Protein AF-A0A1Q7HE50-F1 (afdb_monomer_lite)

Foldseek 3Di:
DVVVLLVVLLVLQLVLLCVLLPPADPVVSVVSSVVSVVVSVVLVVVVVVDPDPVSSVVSLCCQQVVLVVSVVVSVVRDPDDDDCVVVVVVSVVSNVVSVVVVVVVVVPPDDPDPPPDPPDDDDDDDDDDDDDPPDDDD

Secondary structure (DSSP, 8-state):
-HHHHHHHHHHHHHHHHHHHSTTS-HHHHHHHHHHHHHHHHHHHHHHHH--SSHHHHHHHHHHHHHHHHHHHHHHHHS-S-S-HHHHHHHHHHHHHHHHHHHHHHHHT--PPPPP--------PPPPPPPPPPPPPP-

Structure (mmCIF, N/CA/C/O backbone):
data_AF-A0A1Q7HE50-F1
#
_entry.id   AF-A0A1Q7HE50-F1
#
loop_
_atom_site.group_PDB
_atom_site.id
_atom_site.type_symbol
_atom_site.label_atom_id
_atom_site.label_alt_id
_atom_site.label_comp_id
_atom_site.label_asym_id
_atom_site.label_entity_id
_atom_site.label_seq_id
_atom_site.pdbx_PDB_ins_code
_atom_site.Cartn_x
_atom_site.Cartn_y
_atom_site.Cartn_z
_atom_site.occupancy
_atom_site.B_iso_or_equiv
_atom_site.auth_seq_id
_atom_site.auth_comp_id
_atom_site.auth_asym_id
_atom_site.auth_atom_id
_atom_site.pdbx_PDB_model_num
ATOM 1 N N . MET A 1 1 ? 2.517 2.963 -20.727 1.00 54.66 1 MET A N 1
ATOM 2 C CA . MET A 1 1 ? 2.628 1.694 -19.969 1.00 54.66 1 MET A CA 1
ATOM 3 C C . MET A 1 1 ? 2.890 1.939 -18.479 1.00 54.66 1 MET A C 1
ATOM 5 O O . MET A 1 1 ? 2.072 1.512 -17.678 1.00 54.66 1 MET A O 1
ATOM 9 N N . MET A 1 2 ? 3.927 2.704 -18.099 1.00 58.06 2 MET A N 1
ATOM 10 C CA . MET A 1 2 ? 4.250 3.024 -16.689 1.00 58.06 2 MET A CA 1
ATOM 11 C C . MET A 1 2 ? 3.149 3.758 -15.896 1.00 58.06 2 MET A C 1
ATOM 13 O O . MET A 1 2 ? 3.051 3.550 -14.691 1.00 58.06 2 MET A O 1
ATOM 17 N N . SER A 1 3 ? 2.288 4.565 -16.534 1.00 68.31 3 SER A N 1
ATOM 18 C CA . SER A 1 3 ? 1.185 5.244 -15.827 1.00 68.31 3 SER A CA 1
ATOM 19 C C . SER A 1 3 ? 0.139 4.267 -15.281 1.00 68.31 3 SER A C 1
ATOM 21 O O . SER A 1 3 ? -0.233 4.372 -14.119 1.00 68.31 3 SER A O 1
ATOM 23 N N . ARG A 1 4 ? -0.254 3.268 -16.082 1.00 73.38 4 ARG A N 1
ATOM 24 C CA . ARG A 1 4 ? -1.232 2.235 -15.703 1.00 73.38 4 ARG A CA 1
ATOM 25 C C . ARG A 1 4 ? -0.729 1.357 -14.557 1.00 73.38 4 ARG A C 1
ATOM 27 O O . ARG A 1 4 ? -1.506 0.952 -13.706 1.00 73.38 4 ARG A O 1
ATOM 34 N N . ILE A 1 5 ? 0.576 1.086 -14.533 1.00 71.44 5 ILE A N 1
ATOM 35 C CA . ILE A 1 5 ? 1.238 0.308 -13.478 1.00 71.44 5 ILE A CA 1
ATOM 36 C C . ILE A 1 5 ? 1.181 1.057 -12.141 1.00 71.44 5 ILE A C 1
ATOM 38 O O . ILE A 1 5 ? 0.841 0.460 -11.124 1.00 71.44 5 ILE A O 1
ATOM 42 N N . LEU A 1 6 ? 1.462 2.364 -12.143 1.00 74.19 6 LEU A N 1
ATOM 43 C CA . LEU A 1 6 ? 1.366 3.179 -10.933 1.00 74.19 6 LEU A CA 1
ATOM 44 C C . LEU A 1 6 ? -0.084 3.323 -10.454 1.00 74.19 6 LEU A C 1
ATOM 46 O O . LEU A 1 6 ? -0.341 3.177 -9.266 1.00 74.19 6 LEU A O 1
ATOM 50 N N . GLU A 1 7 ? -1.031 3.572 -11.360 1.00 79.62 7 GLU A N 1
ATOM 51 C CA . GLU A 1 7 ? -2.460 3.645 -11.018 1.00 79.62 7 GLU A CA 1
ATOM 52 C C . GLU A 1 7 ? -2.964 2.339 -10.396 1.00 79.62 7 GLU A C 1
ATOM 54 O O . GLU A 1 7 ? -3.677 2.367 -9.392 1.00 79.62 7 GLU A O 1
ATOM 59 N N . LEU A 1 8 ? -2.536 1.194 -10.937 1.00 77.62 8 LEU A N 1
ATOM 60 C CA . LEU A 1 8 ? -2.841 -0.113 -10.368 1.00 77.62 8 LEU A CA 1
ATOM 61 C C . LEU A 1 8 ? -2.216 -0.275 -8.976 1.00 77.62 8 LEU A C 1
ATOM 63 O O . LEU A 1 8 ? -2.905 -0.694 -8.050 1.00 77.62 8 LEU A O 1
ATOM 67 N N . ALA A 1 9 ? -0.945 0.095 -8.802 1.00 76.25 9 ALA A N 1
ATOM 68 C CA . ALA A 1 9 ? -0.269 0.017 -7.509 1.00 76.25 9 ALA A CA 1
ATOM 69 C C . ALA A 1 9 ? -0.970 0.889 -6.448 1.00 76.25 9 ALA A C 1
ATOM 71 O O . ALA A 1 9 ? -1.255 0.408 -5.353 1.00 76.25 9 ALA A O 1
ATOM 72 N N . ILE A 1 10 ? -1.343 2.125 -6.797 1.00 82.44 10 ILE A N 1
ATOM 73 C CA . ILE A 1 10 ? -2.130 3.030 -5.942 1.00 82.44 10 ILE A CA 1
ATOM 74 C C . ILE A 1 10 ? -3.476 2.389 -5.572 1.00 82.44 10 ILE A C 1
ATOM 76 O O . ILE A 1 10 ? -3.878 2.411 -4.407 1.00 82.44 10 ILE A O 1
ATOM 80 N N . ALA A 1 11 ? -4.179 1.793 -6.540 1.00 83.00 11 ALA A N 1
ATOM 81 C CA . ALA A 1 11 ? -5.458 1.132 -6.293 1.00 83.00 11 ALA A CA 1
ATOM 82 C C . ALA A 1 11 ? -5.319 -0.069 -5.341 1.00 83.00 11 ALA A C 1
ATOM 84 O O . ALA A 1 11 ? -6.151 -0.239 -4.446 1.00 83.00 11 ALA A O 1
ATOM 85 N N . VAL A 1 12 ? -4.257 -0.865 -5.495 1.00 81.00 12 VAL A N 1
ATOM 86 C CA . VAL A 1 12 ? -3.959 -2.001 -4.612 1.00 81.00 12 VAL A CA 1
ATOM 87 C C . VAL A 1 12 ? -3.644 -1.522 -3.197 1.00 81.00 12 VAL A C 1
ATOM 89 O O . VAL A 1 12 ? -4.226 -2.057 -2.254 1.00 81.00 12 VAL A O 1
ATOM 92 N N . VAL A 1 13 ? -2.815 -0.483 -3.034 1.00 83.19 13 VAL A N 1
ATOM 93 C CA . VAL A 1 13 ? -2.526 0.102 -1.711 1.00 83.19 13 VAL A CA 1
ATOM 94 C C . VAL A 1 13 ? -3.816 0.596 -1.056 1.00 83.19 13 VAL A C 1
ATOM 96 O O . VAL A 1 13 ? -4.121 0.194 0.061 1.00 83.19 13 VAL A O 1
ATOM 99 N N . ARG A 1 14 ? -4.648 1.373 -1.764 1.00 85.12 14 ARG A N 1
ATOM 100 C CA . ARG A 1 14 ? -5.941 1.847 -1.233 1.00 85.12 14 ARG A CA 1
ATOM 101 C C . ARG A 1 14 ? -6.857 0.699 -0.807 1.00 85.12 14 ARG A C 1
ATOM 103 O O . ARG A 1 14 ? -7.505 0.785 0.239 1.00 85.12 14 ARG A O 1
ATOM 110 N N . MET A 1 15 ? -6.939 -0.362 -1.611 1.00 82.44 15 MET A N 1
ATOM 111 C CA . MET A 1 15 ? -7.744 -1.541 -1.289 1.00 82.44 15 MET A CA 1
ATOM 112 C C . MET A 1 15 ? -7.209 -2.243 -0.036 1.00 82.44 15 MET A C 1
ATOM 114 O O . MET A 1 15 ? -7.982 -2.533 0.879 1.00 82.44 15 MET A O 1
ATOM 118 N N . TRP A 1 16 ? -5.894 -2.454 0.036 1.00 81.56 16 TRP A N 1
ATOM 119 C CA . TRP A 1 16 ? -5.224 -3.039 1.194 1.00 81.56 16 TRP A CA 1
ATOM 120 C C . TRP A 1 16 ? -5.467 -2.213 2.462 1.00 81.56 16 TRP A C 1
ATOM 122 O O . TRP A 1 16 ? -5.921 -2.764 3.465 1.00 81.56 16 TRP A O 1
ATOM 132 N N . THR A 1 17 ? -5.293 -0.890 2.407 1.00 85.19 17 THR A N 1
ATOM 133 C CA . THR A 1 17 ? -5.529 0.003 3.549 1.00 85.19 17 THR A CA 1
ATOM 134 C C . THR A 1 17 ? -6.967 -0.041 4.032 1.00 85.19 17 THR A C 1
ATOM 136 O O . THR A 1 17 ? -7.217 -0.129 5.236 1.00 85.19 17 THR A O 1
ATOM 139 N N . ARG A 1 18 ? -7.945 -0.051 3.120 1.00 85.12 18 ARG A N 1
ATOM 140 C CA . ARG A 1 18 ? -9.359 -0.235 3.491 1.00 85.12 18 ARG A CA 1
ATOM 141 C C . ARG A 1 18 ? -9.591 -1.574 4.176 1.00 85.12 18 ARG A C 1
ATOM 143 O O . ARG A 1 18 ? -10.345 -1.633 5.142 1.00 85.12 18 ARG A O 1
ATOM 150 N N . LEU A 1 19 ? -8.938 -2.625 3.701 1.00 82.88 19 LEU A N 1
ATOM 151 C CA . LEU A 1 19 ? -9.110 -3.976 4.207 1.00 82.88 19 LEU A CA 1
ATOM 152 C C . LEU A 1 19 ? -8.469 -4.176 5.589 1.00 82.88 19 LEU A C 1
ATOM 154 O O . LEU A 1 19 ? -9.108 -4.728 6.489 1.00 82.88 19 LEU A O 1
ATOM 158 N N . TYR A 1 20 ? -7.239 -3.699 5.803 1.00 76.56 20 TYR A N 1
ATOM 159 C CA . TYR A 1 20 ? -6.580 -3.862 7.099 1.00 76.56 20 TYR A CA 1
ATOM 160 C C . TYR A 1 20 ? -7.089 -2.869 8.155 1.00 76.56 20 TYR A C 1
ATOM 162 O O . TYR A 1 20 ? -7.066 -3.186 9.343 1.00 76.56 20 TYR A O 1
ATOM 170 N N . THR A 1 21 ? -7.605 -1.703 7.752 1.00 84.81 21 THR A N 1
ATOM 171 C CA . THR A 1 21 ? -8.280 -0.770 8.678 1.00 84.81 21 THR A CA 1
ATOM 172 C C . THR A 1 21 ? -9.771 -1.066 8.842 1.00 84.81 21 THR A C 1
ATOM 174 O O . THR A 1 21 ? -10.440 -0.429 9.661 1.00 84.81 21 THR A O 1
ATOM 177 N N . ALA A 1 22 ? -10.323 -2.037 8.105 1.00 80.25 22 ALA A N 1
ATOM 178 C CA . ALA A 1 22 ? -11.704 -2.462 8.288 1.00 80.25 22 ALA A CA 1
ATOM 179 C C . ALA A 1 22 ? -11.905 -2.964 9.723 1.00 80.25 22 ALA A C 1
ATOM 181 O O . ALA A 1 22 ? -11.135 -3.794 10.216 1.00 80.25 22 ALA A O 1
ATOM 182 N N . ARG A 1 23 ? -12.975 -2.485 10.369 1.00 76.56 23 ARG A N 1
ATOM 183 C CA . ARG A 1 23 ? -13.328 -2.772 11.772 1.00 76.56 23 ARG A CA 1
ATOM 184 C C . ARG A 1 23 ? -12.372 -2.197 12.827 1.00 76.56 23 ARG A C 1
ATOM 186 O O . ARG A 1 23 ? -12.453 -2.593 13.984 1.00 76.56 23 ARG A O 1
ATOM 193 N N . MET A 1 24 ? -11.504 -1.255 12.455 1.00 79.44 24 MET A N 1
ATOM 194 C CA . MET A 1 24 ? -10.874 -0.358 13.429 1.00 79.44 24 MET A CA 1
ATOM 195 C C . MET A 1 24 ? -11.905 0.622 14.000 1.00 79.44 24 MET A C 1
ATOM 197 O O . MET A 1 24 ? -12.900 0.910 13.322 1.00 79.44 24 MET A O 1
ATOM 201 N N . PRO A 1 25 ? -11.654 1.193 15.193 1.00 81.50 25 PRO A N 1
ATOM 202 C CA . PRO A 1 25 ? -12.403 2.347 15.666 1.00 81.50 25 PRO A CA 1
ATOM 203 C C . PRO A 1 25 ? -12.482 3.411 14.557 1.00 81.50 25 PRO A C 1
ATOM 205 O O . PRO A 1 25 ? -11.461 3.688 13.914 1.00 81.50 25 PRO A O 1
ATOM 208 N N . PRO A 1 26 ? -13.668 3.991 14.296 1.00 73.19 26 PRO A N 1
ATOM 209 C CA . PRO A 1 26 ? -13.907 4.812 13.111 1.00 73.19 26 PRO A CA 1
ATOM 210 C C . PRO A 1 26 ? -12.937 5.995 12.988 1.00 73.19 26 PRO A C 1
ATOM 212 O O . PRO A 1 26 ? -12.514 6.299 11.877 1.00 73.19 26 PRO A O 1
ATOM 215 N N . GLY A 1 27 ? -12.504 6.590 14.107 1.00 82.69 27 GLY A N 1
ATOM 216 C CA . GLY A 1 27 ? -11.494 7.656 14.113 1.00 82.69 27 GLY A CA 1
ATOM 217 C C . GLY A 1 27 ? -10.087 7.177 13.738 1.00 82.69 27 GLY A C 1
ATOM 218 O O . GLY A 1 27 ? -9.418 7.804 12.923 1.00 82.69 27 GLY A O 1
ATOM 219 N N . LEU A 1 28 ? -9.659 6.027 14.263 1.00 83.56 28 LEU A N 1
ATOM 220 C CA . LEU A 1 28 ? -8.302 5.516 14.057 1.00 83.56 28 LEU A CA 1
ATOM 221 C C . LEU A 1 28 ? -8.099 5.001 12.624 1.00 83.56 28 LEU A C 1
ATOM 223 O O . LEU A 1 28 ? -7.114 5.323 11.963 1.00 83.56 28 LEU A O 1
ATOM 227 N N . GLY A 1 29 ? -9.065 4.230 12.116 1.00 84.75 29 GLY A N 1
ATOM 228 C CA . GLY A 1 29 ? -9.004 3.713 10.750 1.00 84.75 29 GLY A CA 1
ATOM 229 C C . GLY A 1 29 ? -9.123 4.813 9.692 1.00 84.75 29 GLY A C 1
ATOM 230 O O . GLY A 1 29 ? -8.510 4.702 8.633 1.00 84.75 29 GLY A O 1
ATOM 231 N N . ALA A 1 30 ? -9.904 5.867 9.959 1.00 87.69 30 ALA A N 1
ATOM 232 C CA . ALA A 1 30 ? -10.019 7.014 9.060 1.00 87.69 30 ALA A CA 1
ATOM 233 C C . ALA A 1 30 ? -8.734 7.851 9.036 1.00 87.69 30 ALA A C 1
ATOM 235 O O . ALA A 1 30 ? -8.273 8.187 7.947 1.00 87.69 30 ALA A O 1
ATOM 236 N N . ALA A 1 31 ? -8.130 8.111 10.201 1.00 88.00 31 ALA A N 1
ATOM 237 C CA . ALA A 1 31 ? -6.859 8.827 10.297 1.00 88.00 31 ALA A CA 1
ATOM 238 C C . ALA A 1 31 ? -5.750 8.110 9.515 1.00 88.00 31 ALA A C 1
ATOM 240 O O . ALA A 1 31 ? -5.106 8.717 8.663 1.00 88.00 31 ALA A O 1
ATOM 241 N N . ARG A 1 32 ? -5.609 6.791 9.705 1.00 87.19 32 ARG A N 1
ATOM 242 C CA . ARG A 1 32 ? -4.612 5.999 8.972 1.00 87.19 32 ARG A CA 1
ATOM 243 C C . ARG A 1 32 ? -4.861 5.995 7.463 1.00 87.19 32 ARG A C 1
ATOM 245 O O . ARG A 1 32 ? -3.928 6.099 6.680 1.00 87.19 32 ARG A O 1
ATOM 252 N N . ARG A 1 33 ? -6.122 5.906 7.028 1.00 89.81 33 ARG A N 1
ATOM 253 C CA . ARG A 1 33 ? -6.469 6.004 5.600 1.00 89.81 33 ARG A CA 1
ATOM 254 C C . ARG A 1 33 ? -6.117 7.368 5.002 1.00 89.81 33 ARG A C 1
ATOM 256 O O . ARG A 1 33 ? -5.686 7.401 3.856 1.00 89.81 33 ARG A O 1
ATOM 263 N N . ALA A 1 34 ? -6.300 8.454 5.750 1.00 90.81 34 ALA A N 1
ATOM 264 C CA . ALA A 1 34 ? -5.954 9.801 5.303 1.00 90.81 34 ALA A CA 1
ATOM 265 C C . ALA A 1 34 ? -4.434 10.000 5.186 1.00 90.81 34 ALA A C 1
ATOM 267 O O . ALA A 1 34 ? -3.981 10.580 4.205 1.00 90.81 34 ALA A O 1
ATOM 268 N N . GLU A 1 35 ? -3.658 9.461 6.130 1.00 88.94 35 GLU A N 1
ATOM 269 C CA . GLU A 1 35 ? -2.189 9.450 6.075 1.00 88.94 35 GLU A CA 1
ATOM 270 C C . GLU A 1 35 ? -1.690 8.746 4.804 1.00 88.94 35 GLU A C 1
ATOM 272 O O . GLU A 1 35 ? -0.983 9.343 3.998 1.00 88.94 35 GLU A O 1
ATOM 277 N N . ILE A 1 36 ? -2.154 7.515 4.558 1.00 87.38 36 ILE A N 1
ATOM 278 C CA . ILE A 1 36 ? -1.777 6.759 3.354 1.00 87.38 36 ILE A CA 1
ATOM 279 C C . ILE A 1 36 ? -2.209 7.480 2.069 1.00 87.38 36 ILE A C 1
ATOM 281 O O . ILE A 1 36 ? -1.495 7.444 1.072 1.00 87.38 36 ILE A O 1
ATOM 285 N N . GLU A 1 37 ? -3.374 8.126 2.059 1.00 89.44 37 GLU A N 1
ATOM 286 C CA . GLU A 1 37 ? -3.833 8.883 0.891 1.00 89.44 37 GLU A CA 1
ATOM 287 C C . GLU A 1 37 ? -2.946 10.109 0.616 1.00 89.44 37 GLU A C 1
ATOM 289 O O . GLU A 1 37 ? -2.675 10.401 -0.550 1.00 89.44 37 GLU A O 1
ATOM 294 N N . SER A 1 38 ? -2.440 10.771 1.663 1.00 87.06 38 SER A N 1
ATOM 295 C CA . SER A 1 38 ? -1.453 11.851 1.539 1.00 87.06 38 SER A CA 1
ATOM 296 C C . SER A 1 38 ? -0.147 11.344 0.926 1.00 87.06 38 SER A C 1
ATOM 298 O O . SER A 1 38 ? 0.301 11.897 -0.077 1.00 87.06 38 SER A O 1
ATOM 300 N N . ASP A 1 39 ? 0.401 10.234 1.437 1.00 84.06 39 ASP A N 1
ATOM 301 C CA . ASP A 1 39 ? 1.618 9.612 0.890 1.00 84.06 39 ASP A CA 1
ATOM 302 C C . ASP A 1 39 ? 1.455 9.273 -0.604 1.00 84.06 39 ASP A C 1
ATOM 304 O O . ASP A 1 39 ? 2.337 9.513 -1.431 1.00 84.06 39 ASP A O 1
ATOM 308 N N . LEU A 1 40 ? 0.305 8.697 -0.978 1.00 84.69 40 LEU A N 1
ATOM 309 C CA . LEU A 1 40 ? 0.012 8.324 -2.365 1.00 84.69 40 LEU A CA 1
ATOM 310 C C . LEU A 1 40 ? -0.117 9.549 -3.276 1.00 84.69 40 LEU A C 1
ATOM 312 O O . LEU A 1 40 ? 0.299 9.489 -4.439 1.00 84.69 40 LEU A O 1
ATOM 316 N N . TRP A 1 41 ? -0.683 10.646 -2.770 1.00 85.38 41 TRP A N 1
ATOM 317 C CA . TRP A 1 41 ? -0.747 11.907 -3.499 1.00 85.38 41 TRP A CA 1
ATOM 318 C C . TRP A 1 41 ? 0.653 12.483 -3.730 1.00 85.38 41 TRP A C 1
ATOM 320 O O . TRP A 1 41 ? 0.966 12.854 -4.864 1.00 85.38 41 TRP A O 1
ATOM 330 N N . GLU A 1 42 ? 1.517 12.474 -2.713 1.00 81.88 42 GLU A N 1
ATOM 331 C CA . GLU A 1 42 ? 2.913 12.914 -2.830 1.00 81.88 42 GLU A CA 1
ATOM 332 C C . GLU A 1 42 ? 3.670 12.093 -3.880 1.00 81.88 42 GLU A C 1
ATOM 334 O O . GLU A 1 42 ? 4.265 12.665 -4.797 1.00 81.88 42 GLU A O 1
ATOM 339 N N . PHE A 1 43 ? 3.548 10.760 -3.859 1.00 75.06 43 PHE A N 1
ATOM 340 C CA . PHE A 1 43 ? 4.151 9.902 -4.887 1.00 75.06 43 PHE A CA 1
ATOM 341 C C . PHE A 1 43 ? 3.626 10.186 -6.300 1.00 75.06 43 PHE A C 1
ATOM 343 O O . PHE A 1 43 ? 4.372 10.087 -7.282 1.00 75.06 43 PHE A O 1
ATOM 350 N N . HIS A 1 44 ? 2.343 10.530 -6.430 1.00 75.75 44 HIS A N 1
ATOM 351 C CA . HIS A 1 44 ? 1.759 10.895 -7.716 1.00 75.75 44 HIS A CA 1
ATOM 352 C C . HIS A 1 44 ? 2.291 12.245 -8.226 1.00 75.75 44 HIS A C 1
ATOM 354 O O . HIS A 1 44 ? 2.559 12.373 -9.424 1.00 75.75 44 HIS A O 1
ATOM 360 N N . GLN A 1 45 ? 2.470 13.234 -7.346 1.00 76.06 45 GLN A N 1
ATOM 361 C CA . GLN A 1 45 ? 3.040 14.538 -7.705 1.00 76.06 45 GLN A CA 1
ATOM 362 C C . GLN A 1 45 ? 4.530 14.443 -8.037 1.00 76.06 45 GLN A C 1
ATOM 364 O O . GLN A 1 45 ? 4.971 14.992 -9.048 1.00 76.06 45 GLN A O 1
ATOM 369 N N . ASP A 1 46 ? 5.301 13.667 -7.278 1.00 70.19 46 ASP A N 1
ATOM 370 C CA . ASP A 1 46 ? 6.729 13.468 -7.542 1.00 70.19 46 ASP A CA 1
ATOM 371 C C . ASP A 1 46 ? 6.993 12.825 -8.910 1.00 70.19 46 ASP A C 1
ATOM 373 O O . ASP A 1 46 ? 7.996 13.132 -9.557 1.00 70.19 46 ASP A O 1
ATOM 377 N N . ARG A 1 47 ? 6.063 12.003 -9.419 1.00 66.38 47 ARG A N 1
ATOM 378 C CA . ARG A 1 47 ? 6.114 11.494 -10.802 1.00 66.38 47 ARG A CA 1
ATOM 379 C C . ARG A 1 47 ? 6.035 12.611 -11.844 1.00 66.38 47 ARG A C 1
ATOM 381 O O . ARG A 1 47 ? 6.651 12.500 -12.903 1.00 66.38 47 ARG A O 1
ATOM 388 N N . ILE A 1 48 ? 5.222 13.637 -11.596 1.00 64.06 48 ILE A N 1
ATOM 389 C CA . ILE A 1 48 ? 5.038 14.764 -12.522 1.00 64.06 48 ILE A CA 1
ATOM 390 C C . ILE A 1 48 ? 6.326 15.597 -12.566 1.00 64.06 48 ILE A C 1
ATOM 392 O O . ILE A 1 48 ? 6.737 16.034 -13.641 1.00 64.06 48 ILE A O 1
ATOM 396 N N . THR A 1 49 ? 6.996 15.739 -11.421 1.00 63.53 49 THR A N 1
ATOM 397 C CA . THR A 1 49 ? 8.185 16.585 -11.257 1.00 63.53 49 THR A CA 1
ATOM 398 C C . THR A 1 49 ? 9.502 15.874 -11.609 1.00 63.53 49 THR A C 1
ATOM 400 O O . THR A 1 49 ? 10.429 16.516 -12.103 1.00 63.53 49 THR A O 1
ATOM 403 N N . ARG A 1 50 ? 9.621 14.552 -11.403 1.00 59.09 50 ARG A N 1
ATOM 404 C CA . ARG A 1 50 ? 10.856 13.777 -11.650 1.00 59.09 50 ARG A CA 1
ATOM 405 C C . ARG A 1 50 ? 10.621 12.637 -12.652 1.00 59.09 50 ARG A C 1
ATOM 407 O O . ARG A 1 50 ? 9.894 11.685 -12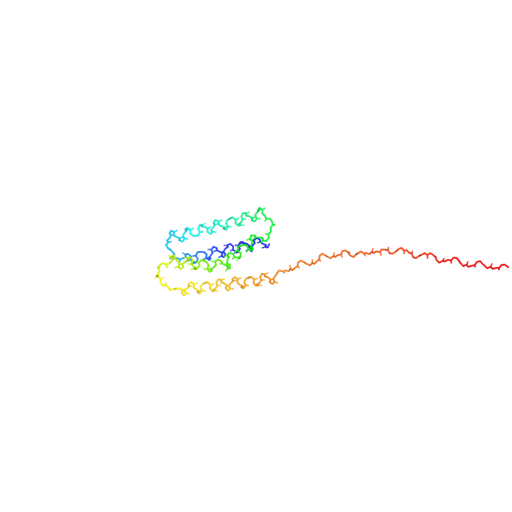.382 1.00 59.09 50 ARG A O 1
ATOM 414 N N . ARG A 1 51 ? 11.294 12.679 -13.812 1.00 54.34 51 ARG A N 1
ATOM 415 C CA . ARG A 1 51 ? 11.297 11.573 -14.795 1.00 54.34 51 ARG A CA 1
ATOM 416 C C . ARG A 1 51 ? 12.211 10.437 -14.312 1.00 54.34 51 ARG A C 1
ATOM 418 O O . ARG A 1 51 ? 13.425 10.542 -14.431 1.00 54.34 51 ARG A O 1
ATOM 425 N N . GLY A 1 52 ? 11.644 9.343 -13.796 1.00 58.28 52 GLY A N 1
ATOM 426 C CA . GLY A 1 52 ? 12.410 8.140 -13.436 1.00 58.28 52 GLY A CA 1
ATOM 427 C C . GLY A 1 52 ? 11.576 7.008 -12.822 1.00 58.28 52 GLY A C 1
ATOM 428 O O . GLY A 1 52 ? 10.409 7.193 -12.492 1.00 58.28 52 GLY A O 1
ATOM 429 N N . LEU A 1 53 ? 12.188 5.826 -12.660 1.00 57.56 53 LEU A N 1
ATOM 430 C CA . LEU A 1 53 ? 11.587 4.617 -12.054 1.00 57.56 53 LEU A CA 1
ATOM 431 C C . LEU A 1 53 ? 11.385 4.713 -10.525 1.00 57.56 53 LEU A C 1
ATOM 433 O O . LEU A 1 53 ? 10.693 3.883 -9.937 1.00 57.56 53 LEU A O 1
ATOM 437 N N . HIS A 1 54 ? 11.968 5.729 -9.889 1.00 65.25 54 HIS A N 1
ATOM 438 C CA . HIS A 1 54 ? 12.033 5.908 -8.435 1.00 65.25 54 HIS A CA 1
ATOM 439 C C . HIS A 1 54 ? 10.667 5.877 -7.706 1.00 65.25 54 HIS A C 1
ATOM 441 O O . HIS A 1 54 ? 10.564 5.196 -6.685 1.00 65.25 54 HIS A O 1
ATOM 447 N N . PRO A 1 55 ?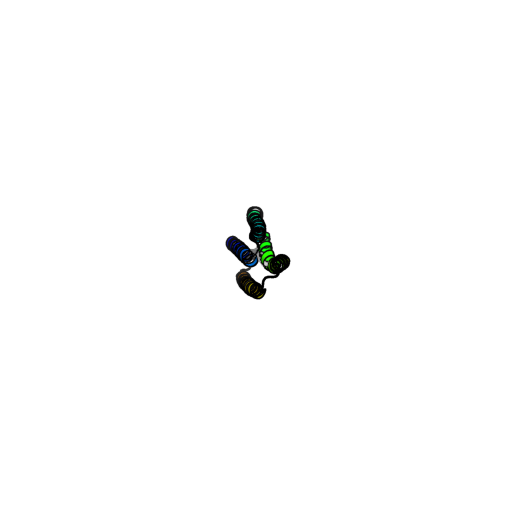 9.587 6.510 -8.217 1.00 65.88 55 PRO A N 1
ATOM 448 C CA . PRO A 1 55 ? 8.297 6.535 -7.517 1.00 65.88 55 PRO A CA 1
ATOM 449 C C . PRO A 1 55 ? 7.595 5.170 -7.501 1.00 65.88 55 PRO A C 1
ATOM 451 O O . PRO A 1 55 ? 6.980 4.788 -6.511 1.00 65.88 55 PRO A O 1
ATOM 454 N N . ILE A 1 56 ? 7.706 4.400 -8.589 1.00 66.38 56 ILE A N 1
ATOM 455 C CA . ILE A 1 56 ? 7.052 3.087 -8.719 1.00 66.38 56 ILE A CA 1
ATOM 456 C C . ILE A 1 56 ? 7.710 2.075 -7.784 1.00 66.38 56 ILE A C 1
ATOM 458 O O . ILE A 1 56 ? 7.015 1.321 -7.107 1.00 66.38 56 ILE A O 1
ATOM 462 N N . VAL A 1 57 ? 9.045 2.079 -7.724 1.00 66.56 57 VAL A N 1
ATOM 463 C CA . VAL A 1 57 ? 9.794 1.207 -6.813 1.00 66.56 57 VAL A CA 1
ATOM 464 C C . VAL A 1 57 ? 9.434 1.527 -5.365 1.00 66.56 57 VAL A C 1
ATOM 466 O O . VAL A 1 57 ? 9.174 0.603 -4.605 1.00 66.56 57 VAL A O 1
ATOM 469 N N . HIS A 1 58 ? 9.317 2.804 -4.987 1.00 68.19 58 HIS A N 1
ATOM 470 C CA . HIS A 1 58 ? 8.894 3.165 -3.632 1.00 68.19 58 HIS A CA 1
ATOM 471 C C . HIS A 1 58 ? 7.480 2.696 -3.283 1.00 68.19 58 HIS A C 1
ATOM 473 O O . HIS A 1 58 ? 7.291 2.121 -2.212 1.00 68.19 58 HIS A O 1
ATOM 479 N N . VAL A 1 59 ? 6.506 2.862 -4.182 1.00 69.75 59 VAL A N 1
ATOM 480 C CA . VAL A 1 59 ? 5.134 2.382 -3.941 1.00 69.75 59 VAL A CA 1
ATOM 481 C C . VAL A 1 59 ? 5.091 0.853 -3.844 1.00 69.75 59 VAL A C 1
ATOM 483 O O . VAL A 1 59 ? 4.427 0.315 -2.960 1.00 69.75 59 VAL A O 1
ATOM 486 N N . LEU A 1 60 ? 5.827 0.135 -4.698 1.00 69.31 60 LEU A N 1
ATOM 487 C CA . LEU A 1 60 ? 5.893 -1.331 -4.653 1.00 69.31 60 LEU A CA 1
ATOM 488 C C . LEU A 1 60 ? 6.619 -1.844 -3.405 1.00 69.31 60 LEU A C 1
ATOM 490 O O . LEU A 1 60 ? 6.159 -2.800 -2.786 1.00 69.31 60 LEU A O 1
ATOM 494 N N . VAL A 1 61 ? 7.708 -1.196 -2.992 1.00 70.25 61 VAL A N 1
ATOM 495 C CA . VAL A 1 61 ? 8.418 -1.526 -1.750 1.00 70.25 61 VAL A CA 1
ATOM 496 C C . VAL A 1 61 ? 7.529 -1.252 -0.536 1.00 70.25 61 VAL A C 1
ATOM 498 O O . VAL A 1 61 ? 7.465 -2.101 0.348 1.00 70.25 61 VAL A O 1
ATOM 501 N N . ARG A 1 62 ? 6.774 -0.144 -0.504 1.00 70.94 62 ARG A N 1
ATOM 502 C CA . ARG A 1 62 ? 5.779 0.118 0.553 1.00 70.94 62 ARG A CA 1
ATOM 503 C C . ARG A 1 62 ? 4.651 -0.903 0.539 1.00 70.94 62 ARG A C 1
ATOM 505 O O . ARG A 1 62 ? 4.191 -1.290 1.602 1.00 70.94 62 ARG A O 1
ATOM 512 N N . LEU A 1 63 ? 4.235 -1.389 -0.627 1.00 70.31 63 LEU A N 1
ATOM 513 C CA . LEU A 1 63 ? 3.241 -2.453 -0.696 1.00 70.31 63 LEU A CA 1
ATOM 514 C C . LEU A 1 63 ? 3.795 -3.776 -0.141 1.00 70.31 63 LEU A C 1
ATOM 516 O O . LEU A 1 63 ? 3.125 -4.425 0.649 1.00 70.31 63 LEU A O 1
ATOM 520 N N . VAL A 1 64 ? 5.014 -4.176 -0.508 1.00 67.31 64 VAL A N 1
ATOM 521 C CA . VAL A 1 64 ? 5.583 -5.475 -0.102 1.00 67.31 64 VAL A CA 1
ATOM 522 C C . VAL A 1 64 ? 6.081 -5.464 1.349 1.00 67.31 64 VAL A C 1
ATOM 524 O O . VAL A 1 64 ? 5.804 -6.400 2.096 1.00 67.31 64 VAL A O 1
ATOM 527 N N . LEU A 1 65 ? 6.784 -4.409 1.767 1.00 71.31 65 LEU A N 1
ATOM 528 C CA . LEU A 1 65 ? 7.349 -4.274 3.117 1.00 71.31 65 LEU A CA 1
ATOM 529 C C . LEU A 1 65 ? 6.406 -3.582 4.108 1.00 71.31 65 LEU A C 1
ATOM 531 O O . LEU A 1 65 ? 6.578 -3.744 5.313 1.00 71.31 65 LEU A O 1
ATOM 535 N N . GLY A 1 66 ? 5.410 -2.834 3.632 1.00 71.50 66 GLY A N 1
ATOM 536 C CA . GLY A 1 66 ? 4.418 -2.188 4.493 1.00 71.50 66 GLY A CA 1
ATOM 537 C C . GLY A 1 66 ? 3.338 -3.144 4.985 1.00 71.50 66 GLY A C 1
ATOM 538 O O . GLY A 1 66 ? 2.762 -2.891 6.030 1.00 71.50 66 GLY A O 1
ATOM 539 N N . ILE A 1 67 ? 3.109 -4.283 4.318 1.00 72.50 67 ILE A N 1
ATOM 540 C CA . ILE A 1 67 ? 2.123 -5.278 4.773 1.00 72.50 67 ILE A CA 1
ATOM 541 C C . ILE A 1 67 ? 2.440 -5.809 6.191 1.00 72.50 67 ILE A C 1
ATOM 543 O O . ILE A 1 67 ? 1.539 -5.787 7.031 1.00 72.50 67 ILE A O 1
ATOM 547 N N . PRO A 1 68 ? 3.670 -6.269 6.514 1.00 71.56 68 PRO A N 1
ATOM 548 C CA . PRO A 1 68 ? 4.026 -6.660 7.881 1.00 71.56 68 PRO A CA 1
ATOM 549 C C . PRO A 1 68 ? 3.892 -5.521 8.899 1.00 71.56 68 PRO A C 1
ATOM 551 O O . PRO A 1 68 ? 3.388 -5.747 10.000 1.00 71.56 68 PRO A O 1
ATOM 554 N N . ASP A 1 69 ? 4.308 -4.309 8.525 1.00 76.31 69 ASP A N 1
ATOM 555 C CA . ASP A 1 69 ? 4.233 -3.114 9.373 1.00 76.31 69 ASP A CA 1
ATOM 556 C C . ASP A 1 69 ? 2.776 -2.723 9.675 1.00 76.31 69 ASP A C 1
ATOM 558 O O . ASP A 1 69 ? 2.406 -2.541 10.832 1.00 76.31 69 ASP A O 1
ATOM 562 N N . ASP A 1 70 ? 1.904 -2.732 8.664 1.00 78.94 70 ASP A N 1
ATOM 563 C CA . ASP A 1 70 ? 0.467 -2.470 8.786 1.00 78.94 70 ASP A CA 1
ATOM 564 C C . ASP A 1 70 ? -0.228 -3.501 9.689 1.00 78.94 70 ASP A C 1
ATOM 566 O O . ASP A 1 70 ? -1.135 -3.167 10.459 1.00 78.94 70 ASP A O 1
ATOM 570 N N . LEU A 1 71 ? 0.194 -4.769 9.622 1.00 75.19 71 LEU A N 1
ATOM 571 C CA . LEU A 1 71 ? -0.312 -5.824 10.501 1.00 75.19 71 LEU A CA 1
ATOM 572 C C . LEU A 1 71 ? 0.185 -5.667 11.939 1.00 75.19 71 LEU A C 1
ATOM 574 O O . LEU A 1 71 ? -0.599 -5.878 12.866 1.00 75.19 71 LEU A O 1
ATOM 578 N N . CYS A 1 72 ? 1.448 -5.280 12.128 1.00 77.75 72 CYS A N 1
ATOM 579 C CA . CYS A 1 72 ? 2.015 -4.977 13.441 1.00 77.75 72 CYS A CA 1
ATOM 580 C C . CYS A 1 72 ? 1.293 -3.779 14.076 1.00 77.75 72 CYS A C 1
ATOM 582 O O . CYS A 1 72 ? 0.810 -3.870 15.206 1.00 77.75 72 CYS A O 1
ATOM 584 N N . TRP A 1 73 ? 1.100 -2.704 13.303 1.00 79.19 73 TRP A N 1
ATOM 585 C CA . TRP A 1 73 ? 0.311 -1.539 13.692 1.00 79.19 73 TRP A CA 1
ATOM 586 C C . TRP A 1 73 ? -1.108 -1.945 14.091 1.00 79.19 73 TRP A C 1
ATOM 588 O O . TRP A 1 73 ? -1.593 -1.567 15.160 1.00 79.19 73 TRP A O 1
ATOM 598 N N . ARG A 1 74 ? -1.763 -2.779 13.276 1.00 78.81 74 ARG A N 1
ATOM 599 C CA . ARG A 1 74 ? -3.111 -3.274 13.568 1.00 78.81 74 ARG A CA 1
ATOM 600 C C . ARG A 1 74 ? -3.138 -4.101 14.851 1.00 78.81 74 ARG A C 1
ATOM 602 O O . ARG A 1 74 ? -4.074 -3.946 15.623 1.00 78.81 74 ARG A O 1
ATOM 609 N N . ALA A 1 75 ? -2.154 -4.966 15.083 1.00 75.88 75 ALA A N 1
ATOM 610 C CA . ALA A 1 75 ? -2.068 -5.782 16.292 1.00 75.88 75 ALA A CA 1
ATOM 611 C C . ALA A 1 75 ? -1.839 -4.930 17.550 1.00 75.88 75 ALA A C 1
ATOM 613 O O . ALA A 1 75 ? -2.423 -5.222 18.590 1.00 75.88 75 ALA A O 1
ATOM 614 N N . ALA A 1 76 ? -1.061 -3.851 17.438 1.00 78.31 76 ALA A N 1
ATOM 615 C CA . ALA A 1 76 ? -0.833 -2.905 18.527 1.00 78.31 76 ALA A CA 1
ATOM 616 C C . ALA A 1 76 ? -2.090 -2.090 18.892 1.00 78.31 76 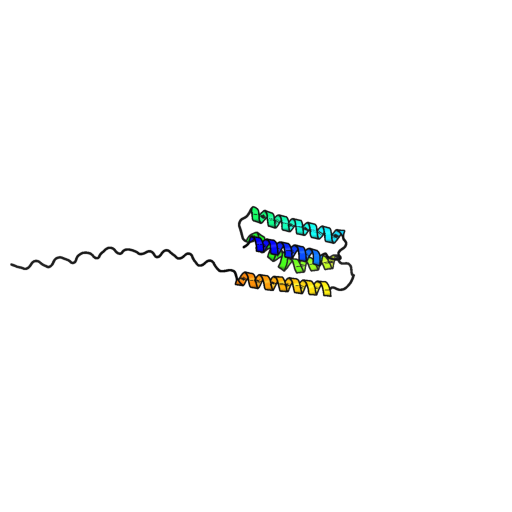ALA A C 1
ATOM 618 O O . ALA A 1 76 ? -2.260 -1.718 20.050 1.00 78.31 76 ALA A O 1
ATOM 619 N N . HIS A 1 77 ? -2.982 -1.835 17.927 1.00 76.06 77 HIS A N 1
ATOM 620 C CA . HIS A 1 77 ? -4.156 -0.970 18.115 1.00 76.06 77 HIS A CA 1
ATOM 621 C C . HIS A 1 77 ? -5.504 -1.716 18.172 1.00 76.06 77 HIS A C 1
ATOM 623 O O . HIS A 1 77 ? -6.507 -1.148 18.605 1.00 76.06 77 HIS A O 1
ATOM 629 N N . ALA A 1 78 ? -5.562 -2.983 17.753 1.00 68.38 78 ALA A N 1
ATOM 630 C CA . ALA A 1 78 ? -6.730 -3.846 17.906 1.00 68.38 78 ALA A CA 1
ATOM 631 C C . ALA A 1 78 ? -6.718 -4.491 19.295 1.00 68.38 78 ALA A C 1
ATOM 633 O O . ALA A 1 78 ? -6.189 -5.586 19.486 1.00 68.38 78 ALA A O 1
ATOM 634 N N . SER A 1 79 ? -7.341 -3.846 20.274 1.00 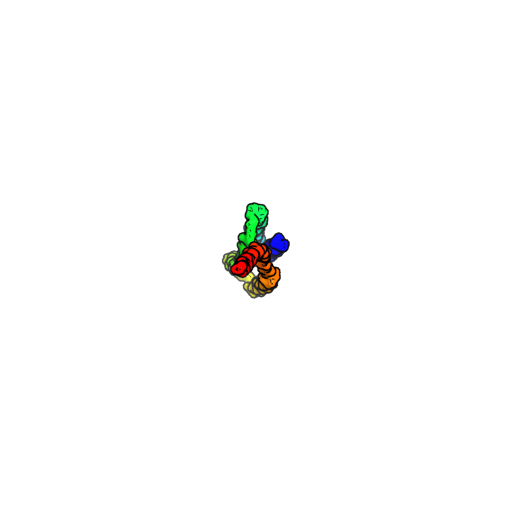58.00 79 SER A N 1
ATOM 635 C CA . SER A 1 79 ? -7.598 -4.462 21.573 1.00 58.00 79 SER A CA 1
ATOM 636 C C . SER A 1 79 ? -8.525 -5.687 21.430 1.00 58.00 79 SER A C 1
ATOM 638 O O . SER A 1 79 ? -9.730 -5.577 21.242 1.00 58.00 79 SER A O 1
ATOM 640 N N . ALA A 1 80 ? -7.934 -6.882 21.509 1.00 57.47 80 ALA A N 1
ATOM 641 C CA . ALA A 1 80 ? -8.501 -8.141 22.020 1.00 57.47 80 ALA A C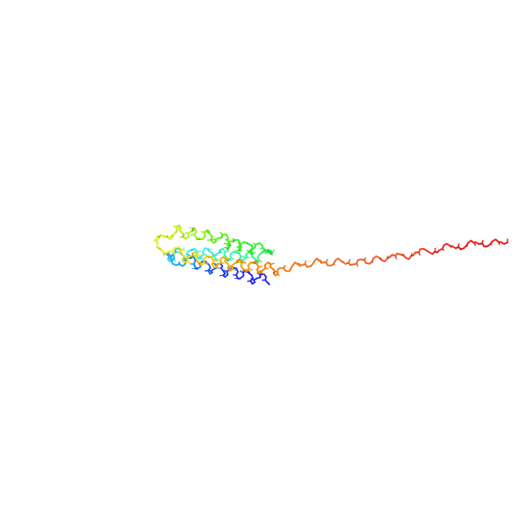A 1
ATOM 642 C C . ALA A 1 80 ? -9.801 -8.762 21.434 1.00 57.47 80 ALA A C 1
ATOM 644 O O . ALA A 1 80 ? -10.277 -9.748 22.000 1.00 57.47 80 ALA A O 1
ATOM 645 N N . VAL A 1 81 ? -10.366 -8.333 20.297 1.00 52.16 81 VAL A N 1
ATOM 646 C CA . VAL A 1 81 ? -11.572 -8.994 19.727 1.00 52.16 81 VAL A CA 1
ATOM 647 C C . VAL A 1 81 ? -11.228 -9.849 18.486 1.00 52.16 81 VAL A C 1
ATOM 649 O O . VAL A 1 81 ? -10.951 -9.317 17.421 1.00 52.16 81 VAL A O 1
ATOM 652 N N . ARG A 1 82 ? -11.198 -11.184 18.663 1.00 56.00 82 ARG A N 1
ATOM 653 C CA . ARG A 1 82 ? -11.060 -12.335 17.710 1.00 56.00 82 ARG A CA 1
ATOM 654 C C . ARG A 1 82 ? -11.312 -12.115 16.184 1.00 56.00 82 ARG A C 1
ATOM 656 O O . ARG A 1 82 ? -12.112 -11.265 15.820 1.00 56.00 82 ARG A O 1
ATOM 663 N N . PRO A 1 83 ? -10.922 -13.068 15.291 1.00 52.53 83 PRO A N 1
ATOM 664 C CA . PRO A 1 83 ? -9.724 -13.900 15.227 1.00 52.53 83 PRO A CA 1
ATOM 665 C C . PRO A 1 83 ? -8.800 -13.428 14.084 1.00 52.53 83 PRO A C 1
ATOM 667 O O . PRO A 1 83 ? -9.225 -13.154 12.964 1.00 52.53 83 PRO A O 1
ATOM 670 N N . VAL A 1 84 ? -7.499 -13.449 14.349 1.00 57.25 84 VAL A N 1
ATOM 671 C CA . VAL A 1 84 ? -6.389 -13.099 13.441 1.00 57.25 84 VAL A CA 1
ATOM 672 C C . VAL A 1 84 ? -6.438 -13.828 12.077 1.00 57.25 84 VAL A C 1
ATOM 674 O O . VAL A 1 84 ? -5.896 -13.340 11.089 1.00 57.25 84 VAL A O 1
ATOM 677 N N . ARG A 1 85 ? -7.149 -14.962 11.987 1.00 55.22 85 ARG A N 1
ATOM 678 C CA . ARG A 1 85 ? -7.235 -15.829 10.797 1.00 55.22 85 ARG A CA 1
ATOM 679 C C . ARG A 1 85 ? -7.747 -15.138 9.532 1.00 55.22 85 ARG A C 1
ATOM 681 O O . ARG A 1 85 ? -7.159 -15.344 8.477 1.00 55.22 85 ARG A O 1
ATOM 688 N N . THR A 1 86 ? -8.809 -14.335 9.600 1.00 56.50 86 THR A N 1
ATOM 689 C CA . THR A 1 86 ? -9.386 -13.721 8.387 1.00 56.50 86 THR A CA 1
ATOM 690 C C . THR A 1 86 ? -8.447 -12.671 7.803 1.00 56.50 86 THR A C 1
ATOM 692 O O . THR A 1 86 ? -8.285 -12.586 6.588 1.00 56.50 86 THR A O 1
ATOM 695 N N . THR A 1 87 ? -7.776 -11.918 8.677 1.00 60.91 87 THR A N 1
ATOM 696 C CA . THR A 1 87 ? -6.748 -10.957 8.284 1.00 60.91 87 THR A CA 1
ATOM 697 C C . THR A 1 87 ? -5.580 -11.681 7.624 1.00 60.91 87 THR A C 1
ATOM 699 O O . THR A 1 87 ? -5.215 -11.314 6.518 1.00 60.91 87 THR A O 1
ATOM 702 N N . VAL A 1 88 ? -5.085 -12.770 8.224 1.00 64.50 88 VAL A N 1
ATOM 703 C CA . VAL A 1 88 ? -3.976 -13.576 7.678 1.00 64.50 88 VAL A CA 1
ATOM 704 C C . VAL A 1 88 ? -4.299 -14.165 6.302 1.00 64.50 88 VAL A C 1
ATOM 706 O O . VAL A 1 88 ? -3.460 -14.106 5.408 1.00 64.50 88 VAL A O 1
ATOM 709 N N . VAL A 1 89 ? -5.508 -14.698 6.098 1.00 63.62 89 VAL A N 1
ATOM 710 C CA . VAL A 1 89 ? -5.916 -15.247 4.791 1.00 63.62 89 VAL A CA 1
ATOM 711 C C . VAL A 1 89 ? -5.954 -14.151 3.727 1.00 63.62 89 VAL A C 1
ATOM 713 O O . VAL A 1 89 ? -5.417 -14.337 2.638 1.00 63.62 89 VAL A O 1
ATOM 716 N N . LEU A 1 90 ? -6.528 -12.989 4.043 1.00 66.50 90 LEU A N 1
ATOM 717 C CA . LEU A 1 90 ? -6.567 -11.863 3.111 1.00 66.50 90 LEU A CA 1
ATOM 718 C C . LEU A 1 90 ? -5.170 -11.305 2.816 1.00 66.50 90 LEU A C 1
ATOM 720 O O . LEU A 1 90 ? -4.882 -10.986 1.666 1.00 66.50 90 LEU A O 1
ATOM 724 N N . THR A 1 91 ? -4.286 -11.250 3.814 1.00 64.00 91 THR A N 1
ATOM 725 C CA . THR A 1 91 ? -2.868 -10.916 3.621 1.00 64.00 91 THR A CA 1
ATOM 726 C C . THR A 1 91 ? -2.203 -11.905 2.671 1.00 64.00 91 THR A C 1
ATOM 728 O O . THR A 1 91 ? -1.560 -11.485 1.713 1.00 64.00 91 THR A O 1
ATOM 731 N N . GLY A 1 92 ? -2.397 -13.209 2.887 1.00 69.69 92 GLY A N 1
ATOM 732 C CA . GLY A 1 92 ? -1.855 -14.251 2.016 1.00 69.69 92 GLY A CA 1
ATOM 733 C C . GLY A 1 92 ? -2.331 -14.107 0.570 1.00 69.69 92 GLY A C 1
ATOM 734 O O . GLY A 1 92 ? -1.521 -14.179 -0.350 1.00 69.69 92 GLY A O 1
ATOM 735 N N . VAL A 1 93 ? -3.620 -13.823 0.362 1.00 72.38 93 VAL A N 1
ATOM 736 C CA . VAL A 1 93 ? -4.191 -13.591 -0.975 1.00 72.38 93 VAL A CA 1
ATOM 737 C C . VAL A 1 93 ? -3.604 -12.336 -1.627 1.00 72.38 93 VAL A C 1
ATOM 739 O O . VAL A 1 93 ? -3.228 -12.383 -2.794 1.00 72.38 93 VAL A O 1
ATOM 742 N N . VAL A 1 94 ? -3.475 -11.229 -0.892 1.00 73.25 94 VAL A N 1
ATOM 743 C CA . VAL A 1 94 ? -2.892 -9.983 -1.422 1.00 73.25 94 VAL A CA 1
ATOM 744 C C . VAL A 1 94 ? -1.420 -10.174 -1.790 1.00 73.25 94 VAL A C 1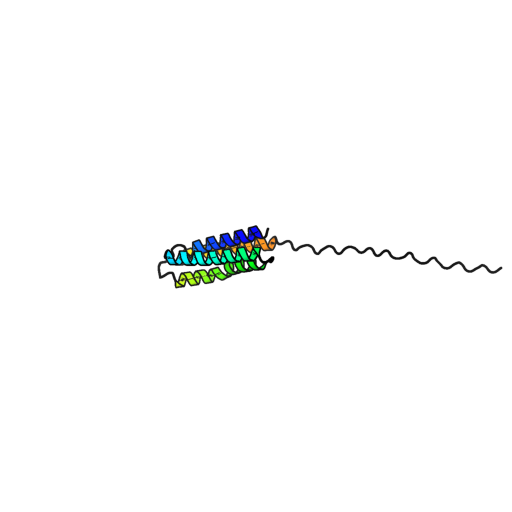
ATOM 746 O O . VAL A 1 94 ? -1.012 -9.759 -2.873 1.00 73.25 94 VAL A O 1
ATOM 749 N N . LEU A 1 95 ? -0.640 -10.855 -0.946 1.00 73.75 95 LEU A N 1
ATOM 750 C CA . LEU A 1 95 ? 0.760 -11.183 -1.229 1.00 73.75 95 LEU A CA 1
ATOM 751 C C . LEU A 1 95 ? 0.891 -12.093 -2.453 1.00 73.75 95 LEU A C 1
ATOM 753 O O . LEU A 1 95 ? 1.736 -11.840 -3.310 1.00 73.75 95 LEU A O 1
ATOM 757 N N . LEU A 1 96 ? 0.034 -13.112 -2.572 1.00 73.94 96 LEU A N 1
ATOM 758 C CA . LEU A 1 96 ? 0.022 -14.019 -3.719 1.00 73.94 96 LEU A CA 1
ATOM 759 C C . LEU A 1 96 ? -0.303 -13.273 -5.020 1.00 73.94 96 LEU A C 1
ATOM 761 O O . LEU A 1 96 ? 0.382 -13.461 -6.023 1.00 73.94 96 LEU A O 1
ATOM 765 N N . LEU A 1 97 ? -1.312 -12.399 -5.001 1.00 76.31 97 LEU A N 1
ATOM 766 C CA . LEU A 1 97 ? -1.695 -11.590 -6.160 1.00 76.31 97 LEU A CA 1
ATOM 767 C C . LEU A 1 97 ? -0.600 -10.586 -6.541 1.00 76.31 97 LEU A C 1
ATOM 769 O O . LEU A 1 97 ? -0.305 -10.436 -7.726 1.00 76.31 97 LEU A O 1
ATOM 773 N N . ALA A 1 98 ? 0.042 -9.944 -5.561 1.00 71.56 98 ALA A N 1
ATOM 774 C CA . ALA A 1 98 ? 1.164 -9.039 -5.799 1.00 71.56 98 ALA A CA 1
ATOM 775 C C . ALA A 1 98 ? 2.378 -9.777 -6.388 1.00 71.56 98 ALA A C 1
ATOM 777 O O . ALA A 1 98 ? 2.986 -9.289 -7.342 1.00 71.56 98 ALA A O 1
ATOM 778 N N . ALA A 1 99 ? 2.697 -10.969 -5.875 1.00 71.56 99 ALA A N 1
ATOM 779 C CA . ALA A 1 99 ? 3.790 -11.801 -6.373 1.00 71.56 99 ALA A CA 1
ATOM 780 C C . ALA A 1 99 ? 3.527 -12.303 -7.802 1.00 71.56 99 ALA A C 1
ATOM 782 O O . ALA A 1 99 ? 4.398 -12.173 -8.663 1.00 71.56 99 ALA A O 1
ATOM 783 N N . LEU A 1 100 ? 2.321 -12.816 -8.076 1.00 73.88 100 LEU A N 1
ATOM 784 C CA . LEU A 1 100 ? 1.904 -13.245 -9.417 1.00 73.88 100 LEU A CA 1
ATOM 785 C C . LEU A 1 100 ? 1.953 -12.090 -10.415 1.00 73.88 100 LEU A C 1
ATOM 787 O O . LEU A 1 100 ? 2.454 -12.250 -11.529 1.00 73.88 100 LEU A O 1
ATOM 791 N N . TRP A 1 101 ? 1.467 -10.919 -10.006 1.00 75.00 101 TRP A N 1
ATOM 792 C CA . TRP A 1 101 ? 1.521 -9.730 -10.838 1.00 75.00 101 TRP A CA 1
ATOM 793 C C . TRP A 1 101 ? 2.969 -9.316 -11.114 1.00 75.00 101 TRP A C 1
ATOM 795 O O . TRP A 1 101 ? 3.337 -9.203 -12.277 1.00 75.00 101 TRP A O 1
ATOM 805 N N . MET A 1 102 ? 3.816 -9.182 -10.087 1.00 67.25 102 MET A N 1
ATOM 806 C CA . MET A 1 102 ? 5.224 -8.793 -10.244 1.00 67.25 102 MET A CA 1
ATOM 807 C C . MET A 1 102 ? 5.991 -9.761 -11.152 1.00 67.25 102 MET A C 1
ATOM 809 O O . MET A 1 102 ? 6.725 -9.321 -12.037 1.00 67.25 102 MET A O 1
ATOM 813 N N . PHE A 1 103 ? 5.773 -11.067 -10.976 1.00 71.62 103 PHE A N 1
ATOM 814 C CA . PHE A 1 103 ? 6.362 -12.106 -11.817 1.00 71.62 103 PHE A CA 1
ATOM 815 C C . PHE A 1 103 ? 5.946 -11.961 -13.286 1.00 71.62 103 PHE A C 1
ATOM 817 O O . PHE A 1 103 ? 6.786 -12.037 -14.184 1.00 71.62 103 PHE A O 1
ATOM 824 N N . ASN A 1 104 ? 4.662 -11.694 -13.539 1.00 70.56 104 ASN A N 1
ATOM 825 C CA . ASN A 1 104 ? 4.162 -11.458 -14.888 1.00 70.56 104 ASN A CA 1
ATOM 826 C C . ASN A 1 104 ? 4.767 -10.187 -15.510 1.00 70.56 104 ASN A C 1
ATOM 828 O O . ASN A 1 104 ? 5.227 -10.224 -16.648 1.00 70.56 104 ASN A O 1
ATOM 832 N N . THR A 1 105 ? 4.835 -9.082 -14.762 1.00 63.75 105 THR A N 1
ATOM 833 C CA . THR A 1 105 ? 5.376 -7.810 -15.267 1.00 63.75 105 THR A CA 1
ATOM 834 C C . THR A 1 105 ? 6.868 -7.906 -15.587 1.00 63.75 105 THR A C 1
ATOM 836 O O . THR A 1 105 ? 7.302 -7.396 -16.620 1.00 63.75 105 THR A O 1
ATOM 839 N N . MET A 1 106 ? 7.650 -8.593 -14.744 1.00 65.25 106 MET A N 1
ATOM 840 C CA . MET A 1 106 ? 9.078 -8.835 -14.992 1.00 65.25 106 MET A CA 1
ATOM 841 C C . MET A 1 106 ? 9.315 -9.726 -16.213 1.00 65.25 106 MET A C 1
ATOM 843 O O . MET A 1 106 ? 10.279 -9.508 -16.940 1.00 65.25 106 MET A O 1
ATOM 847 N N . ARG A 1 107 ? 8.421 -10.684 -16.488 1.00 70.81 107 ARG A N 1
ATOM 848 C CA . ARG A 1 107 ? 8.487 -11.505 -17.707 1.00 70.81 107 ARG A CA 1
ATOM 849 C C . ARG A 1 107 ? 8.245 -10.717 -18.990 1.00 70.81 107 ARG A C 1
ATOM 851 O O . ARG A 1 107 ? 8.791 -11.077 -20.023 1.00 70.81 107 ARG A O 1
ATOM 858 N N . THR A 1 108 ? 7.422 -9.676 -18.927 1.00 57.16 108 THR A N 1
ATOM 859 C CA . THR A 1 108 ? 7.065 -8.841 -20.086 1.00 57.16 108 THR A CA 1
ATOM 860 C C . THR A 1 108 ? 7.985 -7.638 -20.292 1.00 57.16 108 THR A C 1
ATOM 862 O O . THR A 1 108 ? 7.746 -6.838 -21.193 1.00 57.16 108 THR A O 1
ATOM 865 N N . ALA A 1 109 ? 9.001 -7.457 -19.445 1.00 56.22 109 ALA A N 1
ATOM 866 C CA . ALA A 1 109 ? 9.982 -6.398 -19.624 1.00 56.22 109 ALA A CA 1
ATOM 867 C C . ALA A 1 109 ? 10.950 -6.789 -20.751 1.00 56.22 109 ALA A C 1
ATOM 869 O O . ALA A 1 109 ? 12.021 -7.338 -20.500 1.00 56.22 109 ALA A O 1
ATOM 870 N N . ASP A 1 110 ? 10.556 -6.515 -21.995 1.00 57.44 110 ASP A N 1
ATOM 871 C CA . ASP A 1 110 ? 11.463 -6.565 -23.138 1.00 57.44 110 ASP A CA 1
ATOM 872 C C . ASP A 1 110 ? 12.637 -5.616 -22.869 1.00 57.44 110 ASP A C 1
ATOM 874 O O . ASP A 1 110 ? 12.470 -4.398 -22.737 1.00 57.44 110 ASP A O 1
ATOM 878 N N . LEU A 1 111 ? 13.840 -6.179 -22.749 1.00 61.50 111 LEU A N 1
ATOM 879 C CA . LEU A 1 111 ? 15.061 -5.387 -22.729 1.00 61.50 111 LEU A CA 1
ATOM 880 C C . LEU A 1 111 ? 15.142 -4.640 -24.067 1.00 61.50 111 LEU A C 1
ATOM 882 O O . LEU A 1 111 ? 15.004 -5.281 -25.113 1.00 61.50 111 LEU A O 1
ATOM 886 N N . PRO A 1 112 ? 15.356 -3.311 -24.078 1.00 62.84 112 PRO A N 1
ATOM 887 C CA . PRO A 1 112 ? 15.563 -2.605 -25.330 1.00 62.84 112 PRO A CA 1
ATOM 888 C C . PRO A 1 112 ? 16.752 -3.252 -26.041 1.00 62.84 112 PRO A C 1
ATOM 890 O O . PRO A 1 112 ? 17.851 -3.321 -25.485 1.00 62.84 112 PRO A O 1
ATOM 893 N N . LEU A 1 113 ? 16.507 -3.767 -27.250 1.00 69.06 113 LEU A N 1
ATOM 894 C CA . LEU A 1 113 ? 17.554 -4.294 -28.118 1.00 69.06 113 LEU A CA 1
ATOM 895 C C . LEU A 1 113 ? 18.681 -3.252 -28.190 1.00 69.06 113 LEU A C 1
ATOM 897 O O . LEU A 1 113 ? 18.380 -2.062 -28.354 1.00 69.06 113 LEU A O 1
ATOM 901 N N . PRO A 1 114 ? 19.957 -3.657 -28.038 1.00 77.25 114 PRO A N 1
ATOM 902 C CA . PRO A 1 114 ? 21.062 -2.721 -28.158 1.00 77.25 114 PRO A CA 1
ATOM 903 C C . PRO A 1 114 ? 20.925 -1.972 -29.491 1.00 77.25 114 PRO A C 1
ATOM 905 O O . PRO A 1 114 ? 20.591 -2.604 -30.501 1.00 77.25 114 PRO A O 1
ATOM 908 N N . PRO A 1 115 ? 21.131 -0.641 -29.516 1.00 75.75 115 PRO A N 1
ATOM 909 C CA . PRO A 1 115 ? 21.060 0.116 -30.756 1.00 75.75 115 PRO A CA 1
ATOM 910 C C . PRO A 1 115 ? 22.006 -0.544 -31.754 1.00 75.75 115 PRO A C 1
ATOM 912 O O . PRO A 1 115 ? 23.184 -0.733 -31.447 1.00 75.75 115 PRO A O 1
ATOM 915 N N . MET A 1 116 ? 21.483 -0.950 -32.916 1.00 69.50 116 MET A N 1
ATOM 916 C CA . MET A 1 116 ? 22.309 -1.550 -33.959 1.00 69.50 116 MET A CA 1
ATOM 917 C C . MET A 1 116 ? 23.444 -0.576 -34.263 1.00 69.50 116 MET A C 1
ATOM 919 O O . MET A 1 116 ? 23.200 0.536 -34.736 1.00 69.50 116 MET A O 1
ATOM 923 N N . ALA A 1 117 ? 24.677 -0.964 -33.932 1.00 75.19 117 ALA A N 1
ATOM 924 C CA . ALA A 1 117 ? 25.840 -0.173 -34.283 1.00 75.19 117 ALA A CA 1
ATOM 925 C C . ALA A 1 117 ? 25.811 0.012 -35.808 1.00 75.19 117 ALA A C 1
ATOM 927 O O . ALA A 1 117 ? 25.651 -0.981 -36.525 1.00 75.19 117 ALA A O 1
ATOM 928 N N . PRO A 1 118 ? 25.907 1.248 -36.329 1.00 74.50 118 PRO A N 1
ATOM 929 C CA . PRO A 1 118 ? 25.906 1.450 -37.766 1.00 74.50 118 PRO A CA 1
ATOM 930 C C . PRO A 1 118 ? 27.075 0.665 -38.359 1.00 74.50 118 PRO A C 1
ATOM 932 O O . PRO A 1 118 ? 28.228 0.875 -37.974 1.00 74.50 118 PRO A O 1
ATOM 935 N N . LEU A 1 119 ? 26.771 -0.251 -39.282 1.00 71.00 119 LEU A N 1
ATOM 936 C CA . LEU A 1 119 ? 27.770 -0.947 -40.083 1.00 71.00 119 LEU A CA 1
ATOM 937 C C . LEU A 1 119 ? 28.576 0.114 -40.839 1.00 71.00 119 LEU A C 1
ATOM 939 O O . LEU A 1 119 ? 28.102 0.705 -41.810 1.00 71.00 119 LEU A O 1
ATOM 943 N N . ARG A 1 120 ? 29.789 0.404 -40.361 1.00 69.00 120 ARG A N 1
ATOM 944 C CA . ARG A 1 120 ? 30.727 1.269 -41.073 1.00 69.00 120 ARG A CA 1
ATOM 945 C C . ARG A 1 120 ? 31.341 0.462 -42.206 1.00 69.00 120 ARG A C 1
ATOM 947 O O . ARG A 1 120 ? 32.259 -0.322 -41.990 1.00 69.00 120 ARG A O 1
ATOM 954 N N . PHE A 1 121 ? 30.849 0.683 -43.416 1.00 71.94 121 PHE A N 1
ATOM 955 C CA . PHE A 1 121 ? 31.559 0.278 -44.619 1.00 71.94 121 PHE A CA 1
ATOM 956 C C . PHE A 1 121 ? 32.747 1.222 -44.811 1.00 71.94 121 PHE A C 1
ATOM 958 O O . PHE A 1 121 ? 32.598 2.346 -45.284 1.00 71.94 121 PHE A O 1
ATOM 965 N N . THR A 1 122 ? 33.937 0.792 -44.401 1.00 74.06 122 THR A N 1
ATOM 966 C CA . THR A 1 122 ? 35.182 1.436 -44.822 1.00 74.06 122 THR A CA 1
ATOM 967 C C . THR A 1 122 ? 35.415 1.113 -46.290 1.00 74.06 122 THR A C 1
ATOM 969 O O . THR A 1 122 ? 35.750 -0.020 -46.632 1.00 74.06 122 THR A O 1
ATOM 972 N N . THR A 1 123 ? 35.237 2.100 -47.166 1.00 75.25 123 THR A N 1
ATOM 973 C CA . THR A 1 123 ? 35.714 2.018 -48.548 1.00 75.25 123 THR A CA 1
ATOM 974 C C . THR A 1 123 ? 37.237 1.990 -48.517 1.00 75.25 123 THR A C 1
ATOM 976 O O . THR A 1 123 ? 37.867 2.998 -48.191 1.00 75.25 123 THR A O 1
ATOM 979 N N . LEU A 1 124 ? 37.831 0.831 -48.797 1.00 80.56 124 LEU A N 1
ATOM 980 C CA . LEU A 1 124 ? 39.274 0.735 -48.992 1.00 80.56 124 LEU A CA 1
ATOM 981 C C . LEU A 1 124 ? 39.654 1.525 -50.255 1.00 80.56 124 LEU A C 1
ATOM 983 O O . LEU A 1 124 ? 38.940 1.425 -51.258 1.00 80.56 124 LEU A O 1
ATOM 987 N N . PRO A 1 125 ? 40.744 2.312 -50.232 1.00 83.06 125 PRO A N 1
ATOM 988 C CA . PRO A 1 125 ? 41.252 2.931 -51.446 1.00 83.06 125 PRO A CA 1
ATOM 989 C C . PRO A 1 125 ? 41.617 1.838 -52.465 1.00 83.06 125 PRO A C 1
ATOM 991 O O . PRO A 1 125 ? 42.049 0.750 -52.065 1.00 83.06 125 PRO A O 1
ATOM 994 N N . PRO A 1 126 ? 41.443 2.097 -53.773 1.00 84.62 126 PRO A N 1
ATOM 995 C CA . PRO A 1 126 ? 41.855 1.150 -54.797 1.00 84.62 126 PRO A CA 1
ATOM 996 C C . PRO A 1 126 ? 43.362 0.861 -54.670 1.00 84.62 126 PRO A C 1
ATOM 998 O O . PRO A 1 126 ? 44.127 1.761 -54.307 1.00 84.62 126 PRO A O 1
ATOM 1001 N N . PRO A 1 127 ? 43.805 -0.378 -54.950 1.00 86.50 127 PRO A N 1
ATOM 1002 C CA . PRO A 1 127 ? 45.222 -0.711 -54.928 1.00 86.50 127 PRO A CA 1
ATOM 1003 C C . PRO A 1 127 ? 45.995 0.163 -55.932 1.00 86.50 127 PRO A C 1
ATOM 1005 O O . PRO A 1 127 ? 45.444 0.532 -56.975 1.00 86.50 127 PRO A O 1
ATOM 1008 N N . PRO A 1 128 ? 47.263 0.505 -55.641 1.00 88.25 128 PRO A N 1
ATOM 1009 C CA . PRO A 1 128 ? 48.091 1.264 -56.568 1.00 88.25 128 PRO A CA 1
ATOM 1010 C C . PRO A 1 128 ? 48.252 0.508 -57.898 1.00 88.25 128 PRO A C 1
ATOM 1012 O O . PRO A 1 128 ? 48.260 -0.728 -57.905 1.00 88.25 128 PRO A O 1
ATOM 1015 N N . PRO A 1 129 ? 48.388 1.226 -59.027 1.00 88.56 129 PRO A N 1
ATOM 1016 C CA . PRO A 1 129 ? 48.627 0.595 -60.316 1.00 88.56 129 PRO A CA 1
ATOM 1017 C C . PRO A 1 129 ? 49.929 -0.224 -60.281 1.00 88.56 129 PRO A C 1
ATOM 1019 O O . PRO A 1 129 ? 50.888 0.176 -59.611 1.00 88.56 129 PRO A O 1
ATOM 1022 N N . PRO A 1 130 ? 49.984 -1.366 -60.989 1.00 88.69 130 PRO A N 1
ATOM 1023 C CA . PRO A 1 130 ? 51.194 -2.171 -61.061 1.00 88.69 130 PRO A CA 1
ATOM 1024 C C . PRO A 1 130 ? 52.352 -1.360 -61.672 1.00 88.69 130 PRO A C 1
ATOM 1026 O O . PRO A 1 130 ? 52.117 -0.513 -62.541 1.00 88.69 130 PRO A O 1
ATOM 1029 N N . PRO A 1 131 ? 53.602 -1.606 -61.239 1.00 87.19 131 PRO A N 1
ATOM 1030 C CA . PRO A 1 131 ? 54.770 -0.936 -61.794 1.00 87.19 131 PRO A CA 1
ATOM 1031 C C . PRO A 1 131 ? 54.880 -1.191 -63.301 1.00 87.19 131 PRO A C 1
ATOM 1033 O O . PRO A 1 131 ? 54.561 -2.278 -63.790 1.00 87.19 131 PRO A O 1
ATOM 1036 N N . ALA A 1 132 ? 55.336 -0.174 -64.037 1.00 86.12 132 ALA A N 1
ATOM 1037 C CA . ALA A 1 132 ? 55.528 -0.274 -65.477 1.00 86.12 132 ALA A CA 1
ATOM 1038 C C . ALA A 1 132 ? 56.503 -1.422 -65.816 1.00 86.12 132 ALA A C 1
ATOM 1040 O O . ALA A 1 132 ? 57.502 -1.598 -65.108 1.00 86.12 132 ALA A O 1
ATOM 1041 N N . PRO A 1 133 ? 56.252 -2.194 -66.891 1.00 87.31 133 PRO A N 1
ATOM 1042 C CA . PRO A 1 133 ? 57.181 -3.221 -67.340 1.00 87.31 133 PRO A CA 1
ATOM 1043 C C . PRO A 1 133 ? 58.566 -2.619 -67.623 1.00 87.31 133 PRO A C 1
ATOM 1045 O O . PRO A 1 133 ? 58.642 -1.507 -68.156 1.00 87.31 133 PRO A O 1
ATOM 1048 N N . PRO A 1 134 ? 59.661 -3.336 -67.316 1.00 83.69 134 PRO A N 1
ATOM 1049 C CA . PRO A 1 134 ? 60.999 -2.878 -67.659 1.00 83.69 134 PRO A CA 1
ATOM 1050 C C . PRO A 1 134 ? 61.104 -2.649 -69.171 1.00 83.69 134 PRO A C 1
ATOM 1052 O O . PRO A 1 134 ? 60.636 -3.460 -69.977 1.00 83.69 134 PRO A O 1
ATOM 1055 N N . ALA A 1 135 ? 61.708 -1.522 -69.554 1.00 79.31 135 ALA A N 1
ATOM 1056 C CA . ALA A 1 135 ? 61.953 -1.198 -70.952 1.00 79.31 135 ALA A CA 1
ATOM 1057 C C . ALA A 1 135 ? 62.782 -2.314 -71.605 1.00 79.31 135 ALA A C 1
ATOM 1059 O O . ALA A 1 135 ? 63.779 -2.768 -71.040 1.00 79.31 135 ALA A O 1
ATOM 1060 N N . ARG A 1 136 ? 62.368 -2.768 -72.796 1.00 74.81 136 ARG A N 1
ATOM 1061 C CA . ARG A 1 136 ? 63.138 -3.764 -73.550 1.00 74.81 136 ARG A CA 1
ATOM 1062 C C . ARG A 1 136 ? 64.487 -3.158 -73.965 1.00 74.81 136 ARG A C 1
ATOM 1064 O O . ARG A 1 136 ? 64.483 -2.044 -74.496 1.00 74.81 136 ARG A O 1
ATOM 1071 N N . PRO A 1 137 ? 65.612 -3.864 -73.762 1.00 77.50 137 PRO A N 1
ATOM 1072 C CA . PRO A 1 137 ? 66.895 -3.443 -74.313 1.00 77.50 137 PRO A CA 1
ATOM 1073 C C . PRO A 1 137 ? 66.826 -3.450 -75.849 1.00 77.50 137 PRO A C 1
ATOM 1075 O O . PRO A 1 137 ? 66.203 -4.339 -76.434 1.00 77.50 137 PRO A O 1
ATOM 1078 N N . ARG A 1 138 ? 67.403 -2.414 -76.469 1.00 66.00 138 ARG A N 1
ATOM 1079 C CA . ARG A 1 138 ? 67.583 -2.304 -77.924 1.00 66.00 138 ARG A CA 1
ATOM 1080 C C . ARG A 1 138 ? 68.777 -3.123 -78.384 1.00 66.00 138 ARG A C 1
ATOM 1082 O O . ARG A 1 138 ? 69.762 -3.167 -77.615 1.00 66.00 138 ARG A O 1
#

Radius of gyration: 31.11 Å; chains: 1; bounding box: 82×32×100 Å

pLDDT: mean 73.68, std 9.69, range [52.16, 90.81]

Sequence (138 aa):
MMSRILELAIAVVRMWTRLYTARMPPGLGAARRAEIESDLWEFHQDRITRRGLHPIVHVLVRLVLGIPDDLCWRAAHASAVRPVRTTVVLTGVVLLLAALWMFNTMRTADLPLPPMAPLRFTTLPPPPPPPAPPARPR